Protein AF-A0AAV4YSG9-F1 (afdb_monomer)

Structure (mmCIF, N/CA/C/O backbone):
data_AF-A0AAV4YSG9-F1
#
_entry.id   AF-A0AAV4YSG9-F1
#
loop_
_atom_site.group_PDB
_atom_site.id
_atom_site.type_symbol
_atom_site.label_atom_id
_atom_site.label_alt_id
_atom_site.label_comp_id
_atom_site.label_asym_id
_atom_site.label_entity_id
_atom_site.label_seq_id
_atom_site.pdbx_PDB_ins_code
_atom_site.Cartn_x
_atom_site.Cartn_y
_atom_site.Cartn_z
_atom_site.occupancy
_atom_site.B_iso_or_equiv
_atom_site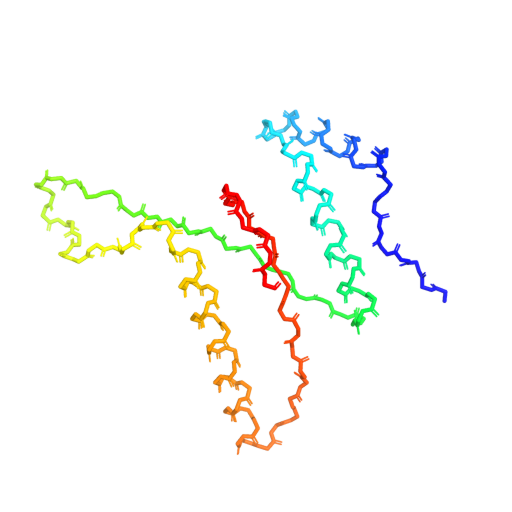.auth_seq_id
_atom_site.auth_comp_id
_atom_site.auth_asym_id
_atom_site.auth_atom_id
_atom_site.pdbx_PDB_model_num
ATOM 1 N N . MET A 1 1 ? -12.008 5.285 24.328 1.00 40.91 1 MET A N 1
ATOM 2 C CA . MET A 1 1 ? -11.578 6.616 23.847 1.00 40.91 1 MET A CA 1
ATOM 3 C C . MET A 1 1 ? -10.580 6.377 22.720 1.00 40.91 1 MET A C 1
ATOM 5 O O . MET A 1 1 ? -9.401 6.209 22.996 1.00 40.91 1 MET A O 1
ATOM 9 N N . ASN A 1 2 ? -11.056 6.214 21.480 1.00 47.19 2 ASN A N 1
ATOM 10 C CA . ASN A 1 2 ? -10.177 5.925 20.341 1.00 47.19 2 ASN A CA 1
ATOM 11 C C . ASN A 1 2 ? -9.456 7.210 19.945 1.00 47.19 2 ASN A C 1
ATOM 13 O O . ASN A 1 2 ? -10.065 8.126 19.395 1.00 47.19 2 ASN A O 1
ATOM 17 N N . LYS A 1 3 ? -8.159 7.288 20.249 1.00 55.28 3 LYS A N 1
ATOM 18 C CA . LYS A 1 3 ? -7.288 8.250 19.582 1.00 55.28 3 LYS A CA 1
ATOM 19 C C . LYS A 1 3 ? -7.210 7.809 18.128 1.00 55.28 3 LYS A C 1
ATOM 21 O O . LYS A 1 3 ? -6.572 6.806 17.827 1.00 55.28 3 LYS A O 1
ATOM 26 N N . ARG A 1 4 ? -7.904 8.533 17.252 1.00 68.25 4 ARG A N 1
ATOM 27 C CA . ARG A 1 4 ? -7.746 8.402 15.806 1.00 68.25 4 ARG A CA 1
ATOM 28 C C . ARG A 1 4 ? -6.277 8.676 15.510 1.00 68.25 4 ARG A C 1
ATOM 30 O O . ARG A 1 4 ? -5.815 9.791 15.748 1.00 68.25 4 ARG A O 1
ATOM 37 N N . PHE A 1 5 ? -5.526 7.659 15.102 1.00 77.50 5 PHE A N 1
ATOM 38 C CA . PHE A 1 5 ? -4.145 7.872 14.700 1.00 77.50 5 PHE A CA 1
ATOM 39 C C . PHE A 1 5 ? -4.172 8.716 13.428 1.00 77.50 5 PHE A C 1
ATOM 41 O O . PHE A 1 5 ? -4.608 8.256 12.378 1.00 77.50 5 PHE A O 1
ATOM 48 N N . ARG A 1 6 ? -3.785 9.983 13.544 1.00 78.31 6 ARG A N 1
ATOM 49 C CA . ARG A 1 6 ? -3.643 10.896 12.416 1.00 78.31 6 ARG A CA 1
ATOM 50 C C . ARG A 1 6 ? -2.625 11.948 12.802 1.00 78.31 6 ARG A C 1
ATOM 52 O O . ARG A 1 6 ? -2.830 12.648 13.790 1.00 78.31 6 ARG A O 1
ATOM 59 N N . MET A 1 7 ? -1.557 12.062 12.021 1.00 84.38 7 MET A N 1
ATOM 60 C CA . MET A 1 7 ? -0.621 13.165 12.195 1.00 84.38 7 MET A CA 1
ATOM 61 C C . MET A 1 7 ? -1.289 14.457 11.727 1.00 84.38 7 MET A C 1
ATOM 63 O O . MET A 1 7 ? -1.924 14.509 10.670 1.00 84.38 7 MET A O 1
ATOM 67 N N . SER A 1 8 ? -1.161 15.507 12.523 1.00 89.31 8 SER A N 1
ATOM 68 C CA . SER A 1 8 ? -1.494 16.863 12.109 1.00 89.31 8 SER A CA 1
ATOM 69 C C . SER A 1 8 ? -0.538 17.338 11.012 1.00 89.31 8 SER A C 1
ATOM 71 O O . SER A 1 8 ? 0.584 16.849 10.883 1.00 89.31 8 SER A O 1
ATOM 73 N N . SER A 1 9 ? -0.945 18.349 10.240 1.00 87.50 9 SER A N 1
ATOM 74 C CA . SER A 1 9 ? -0.076 18.924 9.202 1.00 87.50 9 SER A CA 1
ATOM 75 C C . SER A 1 9 ? 1.245 19.469 9.762 1.00 87.50 9 SER A C 1
ATOM 77 O O . SER A 1 9 ? 2.225 19.533 9.022 1.00 87.50 9 SER A O 1
ATOM 79 N N . VAL A 1 10 ? 1.269 19.885 11.033 1.00 92.31 10 VAL A N 1
ATOM 80 C CA . VAL A 1 10 ? 2.479 20.375 11.706 1.00 92.31 10 VAL A CA 1
ATOM 81 C C . VAL A 1 10 ? 3.403 19.208 12.043 1.00 92.31 10 VAL A C 1
ATOM 83 O O . VAL A 1 10 ? 4.585 19.262 11.731 1.00 92.31 10 VAL A O 1
ATOM 86 N N . GLU A 1 11 ? 2.864 18.122 12.603 1.00 92.44 11 GLU A N 1
ATOM 87 C CA . GLU A 1 11 ? 3.641 16.909 12.896 1.00 92.44 11 GLU A CA 1
ATOM 88 C C . GLU A 1 11 ? 4.214 16.279 11.624 1.00 92.44 11 GLU A C 1
ATOM 90 O O . GLU A 1 11 ? 5.359 15.837 11.628 1.00 92.44 11 GLU A O 1
ATOM 95 N N . VAL A 1 12 ? 3.452 16.280 10.524 1.00 92.44 12 VAL A N 1
ATOM 96 C CA . VAL A 1 12 ? 3.955 15.843 9.214 1.00 92.44 12 VAL A CA 1
ATOM 97 C C . VAL A 1 12 ? 5.104 16.735 8.748 1.00 92.44 12 VAL A C 1
ATOM 99 O O . VAL A 1 12 ? 6.105 16.212 8.273 1.00 92.44 12 VAL A O 1
ATOM 102 N N . GLY A 1 13 ? 4.973 18.060 8.877 1.00 92.75 13 GLY A N 1
ATOM 103 C CA . GLY A 1 13 ? 6.032 19.004 8.508 1.00 92.75 13 GLY A CA 1
ATOM 104 C C . GLY A 1 13 ? 7.320 18.740 9.283 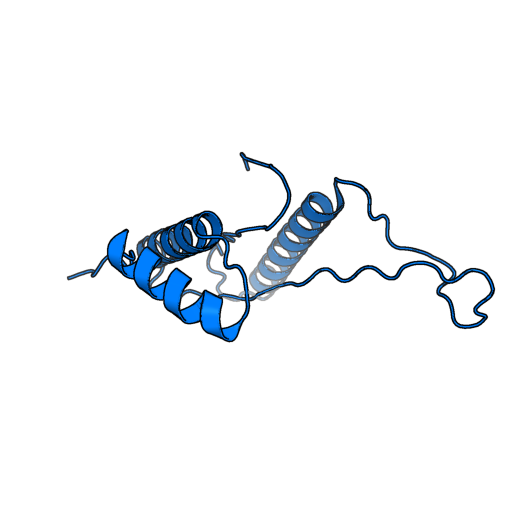1.00 92.75 13 GLY A C 1
ATOM 105 O O . GLY A 1 13 ? 8.349 18.477 8.675 1.00 92.75 13 GLY A O 1
ATOM 106 N N . ASN A 1 14 ? 7.223 18.678 10.613 1.00 94.38 14 ASN A N 1
ATOM 107 C CA . ASN A 1 14 ? 8.367 18.409 11.484 1.00 94.38 14 ASN A CA 1
ATOM 108 C C . ASN A 1 14 ? 9.037 17.065 11.157 1.00 94.38 14 ASN A C 1
ATOM 110 O O . ASN A 1 14 ? 10.260 16.979 11.113 1.00 94.38 14 ASN A O 1
ATOM 114 N N . PHE A 1 15 ? 8.240 16.023 10.897 1.00 92.88 15 PHE A N 1
ATOM 115 C CA . PHE A 1 15 ? 8.757 14.714 10.503 1.00 92.88 15 PHE A CA 1
ATOM 116 C C . PHE A 1 15 ? 9.497 14.770 9.163 1.00 92.88 15 PHE A C 1
ATOM 118 O O . PHE A 1 15 ? 10.574 14.198 9.028 1.00 92.88 15 PHE A O 1
ATOM 125 N N . VAL A 1 16 ? 8.933 15.455 8.164 1.00 93.94 16 VAL A N 1
ATOM 126 C CA . VAL A 1 16 ? 9.567 15.616 6.849 1.00 93.94 16 VAL A CA 1
ATOM 127 C C . VAL A 1 16 ? 10.880 16.381 6.977 1.00 93.94 16 VAL A C 1
ATOM 129 O O . VAL A 1 16 ? 11.867 15.941 6.394 1.00 93.94 16 VAL A O 1
ATOM 132 N N . ASP A 1 17 ? 10.921 17.459 7.758 1.00 94.69 17 ASP A N 1
ATOM 133 C CA . ASP A 1 17 ? 12.132 18.258 7.965 1.00 94.69 17 ASP A CA 1
ATOM 134 C C . ASP A 1 17 ? 13.238 17.432 8.642 1.00 94.69 17 ASP A C 1
ATOM 136 O O . ASP A 1 17 ? 14.368 17.384 8.152 1.00 94.69 17 ASP A O 1
ATOM 140 N N . GLU A 1 18 ? 12.908 16.713 9.722 1.00 95.25 18 GLU A N 1
ATOM 141 C CA . GLU A 1 18 ? 13.858 15.859 10.445 1.00 95.25 18 GLU A CA 1
ATOM 142 C C . GLU A 1 18 ? 14.394 14.726 9.558 1.00 95.25 18 GLU A C 1
ATOM 144 O O . GLU A 1 18 ? 15.603 14.507 9.464 1.00 95.25 18 GLU A O 1
ATOM 149 N N . MET A 1 19 ? 13.504 14.020 8.859 1.00 93.56 19 MET A N 1
ATO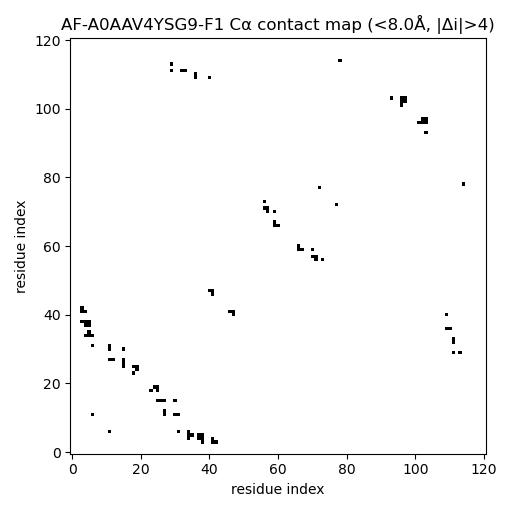M 150 C CA . MET A 1 19 ? 13.889 12.894 8.010 1.00 93.56 19 MET A CA 1
ATOM 151 C C . MET A 1 19 ? 14.636 13.344 6.753 1.00 93.56 19 MET A C 1
ATOM 153 O O . MET A 1 19 ? 15.509 12.613 6.281 1.00 93.56 19 MET A O 1
ATOM 157 N N . SER A 1 20 ? 14.350 14.542 6.234 1.00 94.06 20 SER A N 1
ATOM 158 C CA . SER A 1 20 ? 15.052 15.076 5.061 1.00 94.06 20 SER A CA 1
ATOM 159 C C . SER A 1 20 ? 16.525 15.353 5.342 1.00 94.06 20 SER A C 1
ATOM 161 O O . SER A 1 20 ? 17.363 15.175 4.458 1.00 94.06 20 SER A O 1
ATOM 163 N N . LEU A 1 21 ? 16.863 15.712 6.585 1.00 94.25 21 LEU A N 1
ATOM 164 C CA . LEU A 1 21 ? 18.252 15.878 7.020 1.00 94.25 21 LEU A CA 1
ATOM 165 C C . LEU A 1 21 ? 19.019 14.548 7.078 1.00 94.25 21 LEU A C 1
ATOM 167 O O . LEU A 1 21 ? 20.228 14.534 6.856 1.00 94.25 21 LEU A O 1
ATOM 171 N N . LEU A 1 22 ? 18.337 13.438 7.375 1.00 94.81 22 LEU A N 1
ATOM 172 C CA . LEU A 1 22 ? 18.961 12.123 7.559 1.00 94.81 22 LEU A CA 1
ATOM 173 C C . LEU A 1 22 ? 19.026 11.298 6.269 1.00 94.81 22 LEU A C 1
ATOM 175 O O . LEU A 1 22 ? 20.003 10.586 6.037 1.00 94.81 22 LEU A O 1
ATOM 179 N N . TYR A 1 23 ? 17.978 11.368 5.448 1.00 91.69 23 TYR A N 1
ATOM 180 C CA . TYR A 1 23 ? 17.753 10.442 4.335 1.00 91.69 23 TYR A CA 1
ATOM 181 C C . TYR A 1 23 ? 17.634 11.133 2.968 1.00 91.69 23 TYR A C 1
ATOM 183 O O . TYR A 1 23 ? 17.479 10.448 1.955 1.00 91.69 23 TYR A O 1
ATOM 191 N N . GLY A 1 24 ? 17.742 12.465 2.921 1.00 91.06 24 GLY A N 1
ATOM 192 C CA . GLY A 1 24 ? 17.518 13.263 1.715 1.00 91.06 24 GLY A CA 1
ATOM 193 C C . GLY A 1 24 ? 16.038 13.557 1.471 1.00 91.06 24 GLY A C 1
ATOM 194 O O . GLY A 1 24 ? 15.199 13.254 2.307 1.00 91.06 24 GLY A O 1
ATOM 195 N N . ASP A 1 25 ? 15.719 14.161 0.326 1.00 90.00 25 ASP A N 1
ATOM 196 C CA . ASP A 1 25 ? 14.384 14.695 0.019 1.00 90.00 25 ASP A CA 1
ATOM 197 C C . ASP A 1 25 ? 13.236 13.699 0.296 1.00 90.00 25 ASP A C 1
ATOM 199 O O . ASP A 1 25 ? 13.098 12.659 -0.363 1.00 90.00 25 ASP A O 1
ATOM 203 N N . ILE A 1 26 ? 12.403 14.029 1.288 1.00 90.19 26 ILE A N 1
ATOM 204 C CA . ILE A 1 26 ? 11.236 13.238 1.674 1.00 90.19 26 ILE A CA 1
ATOM 205 C C . ILE A 1 26 ? 9.983 13.826 1.036 1.00 90.19 26 ILE A C 1
ATOM 207 O O . ILE A 1 26 ? 9.588 14.965 1.276 1.00 90.19 26 ILE A O 1
ATOM 211 N N . ASN A 1 27 ? 9.262 12.992 0.287 1.00 89.12 27 ASN A N 1
ATOM 212 C CA . ASN A 1 27 ? 7.997 13.401 -0.301 1.00 89.12 27 ASN A CA 1
ATOM 213 C C . ASN A 1 27 ? 6.903 13.533 0.776 1.00 89.12 27 ASN A C 1
ATOM 215 O O . ASN A 1 27 ? 6.313 12.539 1.208 1.00 89.12 27 ASN A O 1
ATOM 219 N N . LYS A 1 28 ? 6.584 14.776 1.148 1.00 90.06 28 LYS A N 1
ATOM 220 C CA . LYS A 1 28 ? 5.535 15.107 2.121 1.00 90.06 28 LYS A CA 1
ATOM 221 C C . LYS A 1 28 ? 4.178 14.472 1.799 1.00 90.06 28 LYS A C 1
ATOM 223 O O . LYS A 1 28 ? 3.564 13.889 2.688 1.00 90.06 28 LYS A O 1
ATOM 228 N N . SER A 1 29 ? 3.735 14.509 0.539 1.00 88.75 29 SER A N 1
ATOM 229 C CA . SER A 1 29 ? 2.438 13.929 0.140 1.00 88.75 29 SER A CA 1
ATOM 230 C C . SER A 1 29 ? 2.371 12.417 0.389 1.00 88.75 29 SER A C 1
ATOM 232 O O . SER A 1 29 ? 1.314 11.868 0.700 1.00 88.75 29 SER A O 1
ATOM 234 N N . TYR A 1 30 ? 3.517 11.737 0.311 1.00 88.31 30 TYR A N 1
ATOM 235 C CA . TYR A 1 30 ? 3.619 10.311 0.593 1.00 88.31 30 TYR A CA 1
ATOM 236 C C . TYR A 1 30 ? 3.482 10.023 2.091 1.00 88.31 30 TYR A C 1
ATOM 238 O O . TYR A 1 30 ? 2.772 9.095 2.479 1.00 88.31 30 TYR A O 1
ATOM 246 N N . VAL A 1 31 ? 4.104 10.853 2.935 1.00 90.75 31 VAL A N 1
ATOM 247 C CA . VAL A 1 31 ? 3.976 10.773 4.399 1.00 90.75 31 VAL A CA 1
ATOM 248 C C . VAL A 1 31 ? 2.529 11.010 4.829 1.00 90.75 31 VAL A C 1
ATOM 250 O O . VAL A 1 31 ? 1.995 10.236 5.623 1.00 90.75 31 VAL A O 1
ATOM 253 N N . GLU A 1 32 ? 1.867 12.024 4.266 1.00 90.69 32 GLU A N 1
ATOM 254 C CA . GLU A 1 32 ? 0.452 12.312 4.535 1.00 90.69 32 GLU A CA 1
ATOM 255 C C . GLU A 1 32 ? -0.435 11.116 4.180 1.00 90.69 32 GLU A C 1
ATOM 257 O O . GLU A 1 32 ? -1.245 10.677 4.999 1.00 90.69 32 GLU A O 1
ATOM 262 N N . ARG A 1 33 ? -0.227 10.529 2.995 1.00 90.19 33 ARG A N 1
ATOM 263 C CA . ARG A 1 33 ? -1.017 9.390 2.520 1.00 90.19 33 ARG A CA 1
ATOM 264 C C . ARG A 1 33 ? -0.788 8.122 3.342 1.00 90.19 33 ARG A C 1
ATOM 266 O O . ARG A 1 33 ? -1.742 7.395 3.609 1.00 90.19 33 A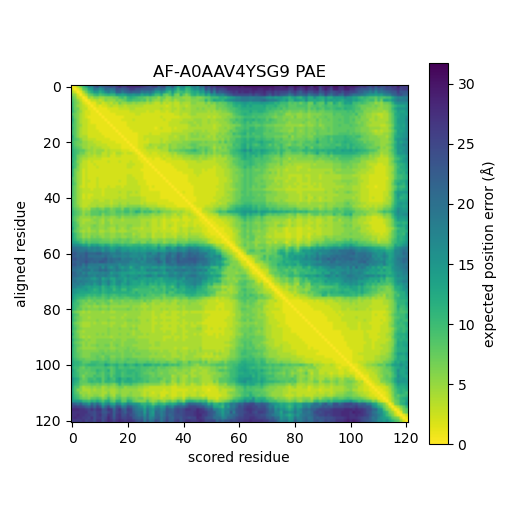RG A O 1
ATOM 273 N N . ILE A 1 34 ? 0.446 7.864 3.781 1.00 90.38 34 ILE A N 1
ATOM 274 C CA . ILE A 1 34 ? 0.739 6.766 4.715 1.00 90.38 34 ILE A CA 1
ATOM 275 C C . ILE A 1 34 ? 0.042 7.008 6.056 1.00 90.38 34 ILE A C 1
ATOM 277 O O . ILE A 1 34 ? -0.607 6.099 6.569 1.00 90.38 34 ILE A O 1
ATOM 281 N N . SER A 1 35 ? 0.152 8.217 6.618 1.00 91.25 35 SER A N 1
ATOM 282 C CA . SER A 1 35 ? -0.472 8.559 7.902 1.00 91.25 35 SER A CA 1
ATOM 283 C C . SER A 1 35 ? -1.987 8.357 7.856 1.00 91.25 35 SER A C 1
ATOM 285 O O . SER A 1 35 ? -2.566 7.744 8.755 1.00 91.25 35 SER A O 1
ATOM 287 N N . GLU A 1 36 ? -2.621 8.797 6.768 1.00 89.88 36 GLU A N 1
ATOM 288 C CA . GLU A 1 36 ? -4.048 8.603 6.540 1.00 89.88 36 GLU A CA 1
ATOM 289 C C . GLU A 1 36 ? -4.422 7.122 6.413 1.00 89.88 36 GLU A C 1
ATOM 291 O O . GLU A 1 36 ? -5.357 6.678 7.080 1.00 89.88 36 GLU A O 1
ATOM 296 N N . LEU A 1 37 ? -3.682 6.331 5.626 1.00 90.94 37 LEU A N 1
ATOM 297 C CA . LEU A 1 37 ? -3.960 4.898 5.499 1.00 90.94 37 LEU A CA 1
ATOM 298 C C . LEU A 1 37 ? -3.806 4.144 6.818 1.00 90.94 37 LEU A C 1
ATOM 300 O O . LEU A 1 37 ? -4.617 3.261 7.100 1.00 90.94 37 LEU A O 1
ATOM 304 N N . ILE A 1 38 ? -2.801 4.476 7.631 1.00 90.31 38 ILE A N 1
ATOM 305 C CA . ILE A 1 38 ? -2.631 3.871 8.958 1.00 90.31 38 ILE A CA 1
ATOM 306 C C . ILE A 1 38 ? -3.831 4.224 9.840 1.00 90.31 38 ILE A C 1
ATOM 308 O O . ILE A 1 38 ? -4.403 3.334 10.467 1.00 90.31 38 ILE A O 1
ATOM 312 N N . GLY A 1 39 ? -4.257 5.491 9.840 1.00 90.00 39 GLY A N 1
ATOM 313 C CA . GLY A 1 39 ? -5.439 5.936 10.575 1.00 90.00 39 GLY A CA 1
ATOM 314 C C . GLY A 1 39 ? -6.710 5.192 10.167 1.00 90.00 39 GLY A C 1
ATOM 315 O O . GLY A 1 39 ? -7.412 4.663 11.023 1.00 90.00 39 GLY A O 1
ATOM 316 N N . GLN A 1 40 ? -6.968 5.074 8.863 1.00 88.94 40 GLN A N 1
ATOM 317 C CA . GLN A 1 40 ? -8.119 4.330 8.344 1.00 88.94 40 GLN A CA 1
ATOM 318 C C . GLN A 1 40 ? -8.043 2.829 8.676 1.00 88.94 40 GLN A C 1
ATOM 320 O O . GLN A 1 40 ? -9.057 2.219 8.999 1.00 88.94 40 GLN A O 1
ATOM 325 N N . SER A 1 41 ? -6.848 2.233 8.636 1.00 89.38 41 SER A N 1
ATOM 326 C CA . SER A 1 41 ? -6.654 0.815 8.974 1.00 89.38 41 SER A CA 1
ATOM 327 C C . SER A 1 41 ? -6.905 0.544 10.462 1.00 89.38 41 SER A C 1
ATOM 329 O O . SER A 1 41 ? -7.492 -0.478 10.812 1.00 89.38 41 SER A O 1
ATOM 331 N N . LEU A 1 42 ? -6.492 1.467 11.336 1.00 89.31 42 LEU A N 1
ATOM 332 C CA . LEU A 1 42 ? -6.724 1.386 12.782 1.00 89.31 42 LEU A CA 1
ATOM 333 C C . LEU A 1 42 ? -8.181 1.673 13.171 1.00 89.31 42 LEU A C 1
ATOM 335 O O . LEU A 1 42 ? -8.648 1.161 14.188 1.00 89.31 42 LEU A O 1
ATOM 339 N N . ASP A 1 43 ? -8.904 2.459 12.367 1.00 88.56 43 ASP A N 1
ATOM 340 C CA . ASP A 1 43 ? -10.352 2.643 12.522 1.00 88.56 43 ASP A CA 1
ATOM 341 C C . ASP A 1 43 ? -11.115 1.324 12.233 1.00 88.56 43 ASP A C 1
ATOM 343 O O . ASP A 1 43 ? -12.165 1.085 12.830 1.00 88.56 43 ASP A O 1
ATOM 347 N N . GLU A 1 44 ? -10.583 0.445 11.369 1.00 86.94 44 GLU A N 1
ATOM 348 C CA . GLU A 1 44 ? -11.189 -0.855 11.017 1.00 86.94 44 GLU A CA 1
ATOM 349 C C . GLU A 1 44 ? -10.767 -2.016 11.929 1.00 86.94 44 GLU A C 1
ATOM 351 O O . GLU A 1 44 ? -11.580 -2.889 12.240 1.00 86.94 44 GLU A O 1
ATOM 356 N N . SER A 1 45 ? -9.497 -2.064 12.341 1.00 84.69 45 SER A N 1
ATOM 357 C CA . SER A 1 45 ? -8.933 -3.171 13.116 1.00 84.69 45 SER A CA 1
ATOM 358 C C . SER A 1 45 ? -8.014 -2.667 14.223 1.00 84.69 45 SER A C 1
ATOM 360 O O . SER A 1 45 ? -7.144 -1.831 14.001 1.00 84.69 45 SER A O 1
ATOM 362 N N . ALA A 1 46 ? -8.135 -3.261 15.415 1.00 82.31 46 ALA A N 1
ATOM 363 C CA . ALA A 1 46 ? -7.252 -2.959 16.544 1.00 82.31 46 ALA A CA 1
ATOM 364 C C . ALA A 1 46 ? -5.782 -3.333 16.277 1.00 82.31 46 ALA A C 1
ATOM 366 O O . ALA A 1 46 ? -4.886 -2.765 16.895 1.00 82.31 46 ALA A O 1
ATOM 367 N N . ASN A 1 47 ? -5.540 -4.281 15.363 1.00 82.38 47 ASN A N 1
ATOM 368 C CA . ASN A 1 47 ? -4.207 -4.728 14.975 1.00 82.38 47 ASN A CA 1
ATOM 369 C C . ASN A 1 47 ? -4.027 -4.569 13.467 1.00 82.38 47 ASN A C 1
ATOM 371 O O . ASN A 1 47 ? -4.824 -5.091 12.683 1.00 82.38 47 ASN A O 1
ATOM 375 N N . ILE A 1 48 ? -2.946 -3.899 13.079 1.00 88.38 48 ILE A N 1
ATOM 376 C CA . ILE A 1 48 ? -2.530 -3.738 11.687 1.00 88.38 48 ILE A CA 1
ATOM 377 C C . ILE A 1 48 ? -1.187 -4.436 11.474 1.00 88.38 48 ILE A C 1
ATOM 379 O O . ILE A 1 48 ? -0.337 -4.456 12.364 1.00 88.38 48 ILE A O 1
ATOM 383 N N . PHE A 1 49 ? -0.991 -5.003 10.286 1.00 89.81 49 PHE A N 1
ATOM 384 C CA . PHE A 1 49 ? 0.293 -5.541 9.849 1.00 89.81 49 PHE A CA 1
ATOM 385 C C . PHE A 1 49 ? 0.764 -4.737 8.641 1.00 89.81 49 PHE A C 1
ATOM 387 O O . PHE A 1 49 ? 0.083 -4.701 7.618 1.00 89.81 49 PHE A O 1
ATOM 394 N N . ALA A 1 50 ? 1.912 -4.075 8.774 1.00 90.75 50 ALA A N 1
ATOM 395 C CA . ALA A 1 50 ? 2.498 -3.259 7.722 1.00 90.75 50 ALA A CA 1
ATOM 396 C C . ALA A 1 50 ? 3.809 -3.887 7.244 1.00 90.75 50 ALA A C 1
ATOM 398 O O . ALA A 1 50 ? 4.647 -4.289 8.050 1.00 90.75 50 ALA A O 1
ATOM 399 N N . PHE A 1 51 ? 3.998 -3.936 5.929 1.00 90.94 51 PHE A N 1
ATOM 400 C CA . PHE A 1 51 ? 5.246 -4.351 5.303 1.00 90.94 51 PHE A CA 1
ATOM 401 C C . PHE A 1 51 ? 5.539 -3.456 4.101 1.00 90.94 51 PHE A C 1
ATOM 403 O O . PHE A 1 51 ? 4.634 -2.920 3.463 1.00 90.94 51 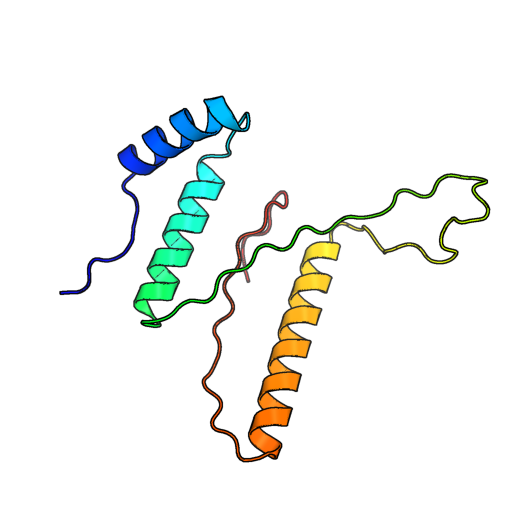PHE A O 1
ATOM 410 N N . ARG A 1 52 ? 6.825 -3.283 3.808 1.00 90.06 52 ARG A N 1
ATOM 411 C CA . ARG A 1 52 ? 7.306 -2.544 2.643 1.00 90.06 52 ARG A CA 1
ATOM 412 C C . ARG A 1 52 ? 7.782 -3.540 1.597 1.00 90.06 52 ARG A C 1
ATOM 414 O O . ARG A 1 52 ? 8.480 -4.494 1.931 1.00 90.06 52 ARG A O 1
ATOM 421 N N . VAL A 1 53 ? 7.436 -3.279 0.342 1.00 88.69 53 VAL A N 1
ATOM 422 C CA . VAL A 1 53 ? 7.946 -4.028 -0.806 1.00 88.69 53 VAL A CA 1
ATOM 423 C C . VAL A 1 53 ? 8.709 -3.074 -1.705 1.00 88.69 53 VAL A C 1
ATOM 425 O O . VAL A 1 53 ? 8.171 -2.053 -2.126 1.00 88.69 53 VAL A O 1
ATOM 428 N N . ASP A 1 54 ? 9.953 -3.429 -2.006 1.00 88.19 54 ASP A N 1
ATOM 429 C CA . ASP A 1 54 ? 10.775 -2.745 -2.997 1.00 88.19 54 ASP A CA 1
ATOM 430 C C . ASP A 1 54 ? 10.911 -3.652 -4.222 1.00 88.19 54 ASP A C 1
ATOM 432 O O . ASP A 1 54 ? 11.578 -4.688 -4.164 1.00 88.19 54 ASP A O 1
ATOM 436 N N . LEU A 1 55 ? 10.277 -3.276 -5.334 1.00 84.00 55 LEU A N 1
ATOM 437 C CA . LEU A 1 55 ? 10.466 -3.976 -6.602 1.00 84.00 55 LEU A CA 1
ATOM 438 C C . LEU A 1 55 ? 11.807 -3.549 -7.201 1.00 84.00 55 LEU A C 1
ATOM 440 O O . LEU A 1 55 ? 11.982 -2.399 -7.598 1.00 84.00 55 LEU A O 1
ATOM 444 N N . ARG A 1 56 ? 12.766 -4.477 -7.234 1.00 82.62 56 ARG A N 1
ATOM 445 C CA . ARG A 1 56 ? 14.069 -4.282 -7.874 1.00 82.62 56 ARG A CA 1
ATOM 446 C C . ARG A 1 56 ? 14.085 -5.059 -9.179 1.00 82.62 56 ARG A C 1
ATOM 448 O O . ARG A 1 56 ? 13.933 -6.279 -9.163 1.00 82.62 56 ARG A O 1
ATOM 455 N N . PHE A 1 57 ? 14.260 -4.347 -10.282 1.00 80.12 57 PHE A N 1
ATOM 456 C CA . PHE A 1 57 ? 14.412 -4.943 -11.602 1.00 80.12 57 PHE A CA 1
ATOM 457 C C . PHE A 1 57 ? 15.885 -4.958 -11.980 1.00 80.12 57 PHE A C 1
ATOM 459 O O . PHE A 1 57 ? 16.621 -4.024 -11.659 1.00 80.12 57 PHE A O 1
ATOM 466 N N . THR A 1 58 ? 16.310 -6.037 -12.624 1.00 74.25 58 THR A N 1
ATOM 467 C CA . THR A 1 58 ? 17.672 -6.149 -13.145 1.00 74.25 58 THR A CA 1
ATOM 468 C C . THR A 1 58 ? 17.704 -5.542 -14.539 1.00 74.25 58 THR A C 1
ATOM 470 O O . THR A 1 58 ? 16.839 -5.853 -15.356 1.00 74.25 58 THR A O 1
ATOM 473 N N . ASP A 1 59 ? 18.699 -4.703 -14.807 1.00 71.38 59 ASP A N 1
ATOM 474 C CA . ASP A 1 59 ? 18.972 -4.217 -16.158 1.00 71.38 59 ASP A CA 1
ATOM 475 C C . ASP A 1 59 ? 19.855 -5.255 -16.880 1.00 71.38 59 ASP A C 1
ATOM 477 O O . ASP A 1 59 ? 20.877 -5.661 -16.314 1.00 71.38 59 ASP A O 1
ATOM 481 N N . PRO A 1 60 ? 19.466 -5.768 -18.062 1.00 67.00 60 PRO A N 1
ATOM 482 C CA . PRO A 1 60 ? 20.299 -6.696 -18.815 1.00 67.00 60 PRO A CA 1
ATOM 483 C C . PRO A 1 60 ? 21.677 -6.101 -19.136 1.00 67.00 60 PRO A C 1
ATOM 485 O O . PRO A 1 60 ? 21.797 -5.208 -19.974 1.00 67.00 60 PRO A O 1
ATOM 488 N N . GLU A 1 61 ? 22.750 -6.657 -18.571 1.00 69.50 61 GLU A N 1
ATOM 489 C CA . GLU A 1 61 ? 24.092 -6.399 -19.098 1.00 69.50 61 GLU A CA 1
ATOM 490 C C . GLU A 1 61 ? 24.329 -7.263 -20.343 1.00 69.50 61 GLU A C 1
ATOM 492 O O . GLU A 1 61 ? 24.393 -8.497 -20.279 1.00 69.50 61 GLU A O 1
ATOM 497 N N . ALA A 1 62 ? 24.447 -6.611 -21.501 1.00 67.19 62 ALA A N 1
ATOM 498 C CA . ALA A 1 62 ? 24.743 -7.284 -22.758 1.00 67.19 62 ALA A CA 1
ATOM 499 C C . ALA A 1 62 ? 26.116 -7.980 -22.689 1.00 67.19 62 ALA A C 1
ATOM 501 O O . ALA A 1 62 ? 27.141 -7.334 -22.487 1.00 67.19 62 ALA A O 1
ATOM 502 N N . GLY A 1 63 ? 26.136 -9.301 -22.893 1.00 70.38 63 GLY A N 1
ATOM 503 C CA . GLY A 1 63 ? 27.368 -10.099 -22.934 1.00 70.38 63 GLY A CA 1
ATOM 504 C C . GLY A 1 63 ? 27.812 -10.704 -21.598 1.00 70.38 63 GLY A C 1
ATOM 505 O O . GLY A 1 63 ? 28.843 -11.373 -21.573 1.00 70.38 63 GLY A O 1
ATOM 506 N N . CYS A 1 64 ? 27.051 -10.529 -20.512 1.00 76.88 64 CYS A N 1
ATOM 507 C CA . CYS A 1 64 ? 27.321 -11.222 -19.253 1.00 76.88 64 CYS A CA 1
ATOM 508 C C . CYS A 1 64 ? 26.799 -12.678 -19.317 1.00 76.88 64 CYS A C 1
ATOM 510 O O . CYS A 1 64 ? 25.591 -12.877 -19.477 1.00 76.88 64 CYS A O 1
ATOM 512 N N . PRO A 1 65 ? 27.667 -13.706 -19.204 1.00 76.94 65 PRO A N 1
ATOM 513 C CA . PRO A 1 65 ? 27.260 -15.113 -19.295 1.00 76.94 65 PRO A CA 1
ATOM 514 C C . PRO A 1 65 ? 26.374 -15.568 -18.124 1.00 76.94 65 PRO A C 1
ATOM 516 O O . PRO A 1 65 ? 25.619 -16.524 -18.282 1.00 76.94 65 PRO A O 1
ATOM 519 N N . ASP A 1 66 ? 26.421 -14.858 -16.993 1.00 77.06 66 ASP A N 1
ATOM 520 C CA . ASP A 1 66 ? 25.586 -15.108 -15.810 1.00 77.06 66 ASP A CA 1
ATOM 521 C C . ASP A 1 66 ? 24.273 -14.298 -15.826 1.00 77.06 66 ASP A C 1
ATOM 523 O O . ASP A 1 66 ? 23.499 -14.325 -14.865 1.00 77.06 66 ASP A O 1
ATOM 527 N N . SER A 1 67 ? 24.003 -13.559 -16.909 1.00 72.69 67 SER A N 1
ATOM 528 C CA . SER A 1 67 ? 22.765 -12.796 -17.060 1.00 72.69 67 SER A CA 1
ATOM 529 C C . SER A 1 67 ? 21.567 -13.739 -17.243 1.00 72.69 67 SER A C 1
ATOM 531 O O . SER A 1 67 ? 21.654 -14.709 -18.006 1.00 72.69 67 SER A O 1
ATOM 533 N N . PRO A 1 68 ? 20.429 -13.493 -16.568 1.00 72.56 68 PRO A N 1
ATOM 534 C CA . PRO A 1 68 ? 19.245 -14.323 -16.734 1.00 72.56 68 PRO A CA 1
ATOM 535 C C . PRO A 1 68 ? 18.750 -14.297 -18.187 1.00 72.56 68 PRO A C 1
ATOM 537 O O . PRO A 1 68 ? 18.655 -13.250 -18.816 1.00 72.56 68 PRO A O 1
ATOM 540 N N . VAL A 1 69 ? 18.371 -15.466 -18.710 1.00 70.12 69 VAL A N 1
ATOM 541 C CA . VAL A 1 69 ? 17.874 -15.617 -20.095 1.00 70.12 69 VAL A CA 1
ATOM 542 C C . VAL A 1 69 ? 16.466 -15.018 -20.270 1.00 70.12 69 VAL A C 1
ATOM 544 O O . VAL A 1 69 ? 16.054 -14.694 -21.382 1.00 70.12 69 VAL A O 1
ATOM 547 N N . CYS A 1 70 ? 15.729 -14.843 -19.168 1.00 69.38 70 CYS A N 1
ATOM 548 C CA . CYS A 1 70 ? 14.383 -14.277 -19.139 1.00 69.38 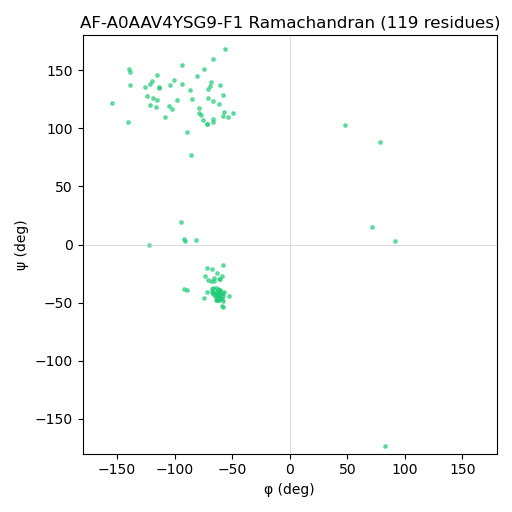70 CYS A CA 1
ATOM 549 C C . CYS A 1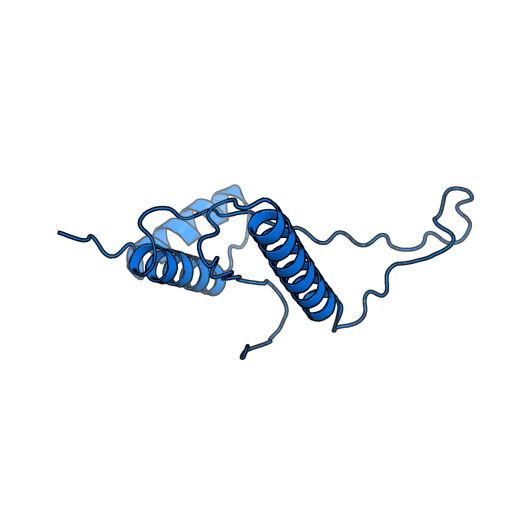 70 ? 14.351 -13.037 -18.238 1.00 69.38 70 CYS A C 1
ATOM 551 O O . CYS A 1 70 ? 14.596 -13.141 -17.034 1.00 69.38 70 CYS A O 1
ATOM 553 N N . PHE A 1 71 ? 13.990 -11.885 -18.803 1.00 73.19 71 PHE A N 1
ATOM 554 C CA . PHE A 1 71 ? 13.874 -10.626 -18.065 1.00 73.19 71 PHE A CA 1
ATOM 555 C C . PHE A 1 71 ? 12.452 -10.373 -17.575 1.00 73.19 71 PHE A C 1
ATOM 557 O O . PHE A 1 71 ? 11.472 -10.863 -18.144 1.00 73.19 71 PHE A O 1
ATOM 564 N N . GLN A 1 72 ? 12.336 -9.598 -16.495 1.00 75.88 72 GLN A N 1
ATOM 565 C CA . GLN A 1 72 ? 11.033 -9.176 -15.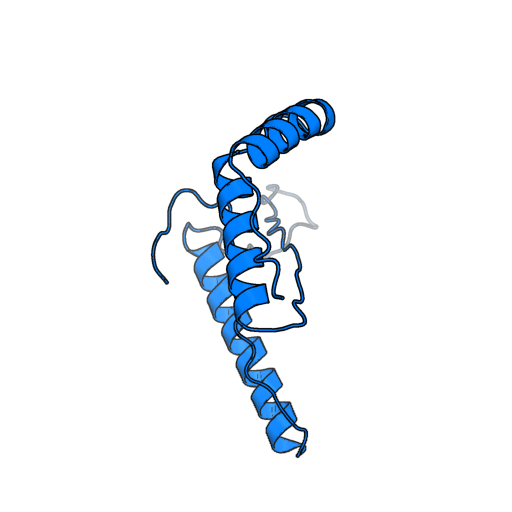998 1.00 75.88 72 GLN A CA 1
ATOM 566 C C . GLN A 1 72 ? 10.395 -8.210 -17.001 1.00 75.88 72 GLN A C 1
ATOM 568 O O . GLN A 1 72 ? 11.065 -7.330 -17.532 1.00 75.88 72 GLN A O 1
ATOM 573 N N . ASN A 1 73 ? 9.086 -8.333 -17.230 1.00 79.25 73 ASN A N 1
ATOM 574 C CA . ASN A 1 73 ? 8.356 -7.284 -17.932 1.00 79.25 73 ASN A CA 1
ATOM 575 C C . ASN A 1 73 ? 8.232 -6.066 -16.997 1.00 79.25 73 ASN A C 1
ATOM 577 O O . ASN A 1 73 ? 7.433 -6.086 -16.053 1.00 79.25 73 ASN A O 1
ATOM 581 N N . THR A 1 74 ? 9.042 -5.044 -17.268 1.00 79.50 74 THR A N 1
ATOM 582 C CA . THR A 1 74 ? 9.141 -3.777 -16.528 1.00 79.50 74 THR A CA 1
ATOM 583 C C . THR A 1 74 ? 8.269 -2.666 -17.115 1.00 79.50 74 THR A C 1
ATOM 585 O O . THR A 1 74 ? 8.503 -1.493 -16.830 1.00 79.50 74 THR A O 1
ATOM 588 N N . ASP A 1 75 ? 7.258 -3.012 -17.921 1.00 83.38 75 ASP A N 1
ATOM 589 C CA . ASP A 1 75 ? 6.290 -2.036 -18.424 1.00 83.38 75 ASP A CA 1
ATOM 590 C C . ASP A 1 75 ? 5.584 -1.255 -17.293 1.00 83.38 75 ASP A C 1
ATOM 592 O O . ASP A 1 75 ? 5.608 -1.614 -16.110 1.00 83.38 75 ASP A O 1
ATOM 596 N N . GLU A 1 76 ? 4.883 -0.188 -17.672 1.00 78.31 76 GLU A N 1
ATOM 597 C CA . GLU A 1 76 ? 4.162 0.695 -16.746 1.00 78.31 76 GLU A CA 1
ATOM 598 C C . GLU A 1 76 ? 3.106 -0.034 -15.887 1.00 78.31 76 GLU A C 1
ATOM 600 O O . GLU A 1 76 ? 2.679 0.471 -14.849 1.00 78.31 76 GLU A O 1
ATOM 605 N N . GLN A 1 77 ? 2.691 -1.245 -16.277 1.00 84.94 77 GLN A N 1
ATOM 606 C CA . GLN A 1 77 ? 1.696 -2.049 -15.567 1.00 84.94 77 GLN A CA 1
ATOM 607 C C . GLN A 1 77 ? 2.309 -3.000 -14.532 1.00 84.94 77 GLN A C 1
ATOM 609 O O . GLN A 1 77 ? 1.575 -3.764 -13.893 1.00 84.94 77 GLN A O 1
ATOM 614 N N . VAL A 1 78 ? 3.627 -2.969 -14.321 1.00 86.44 78 VAL A N 1
ATOM 615 C CA . VAL A 1 78 ? 4.310 -3.887 -13.402 1.00 86.44 78 VAL A CA 1
ATOM 616 C C . VAL A 1 78 ? 3.758 -3.824 -11.976 1.00 86.44 78 VAL A C 1
ATOM 618 O O . VAL A 1 78 ? 3.503 -4.867 -11.373 1.00 86.44 78 VAL A O 1
ATOM 621 N N . MET A 1 79 ? 3.455 -2.623 -11.472 1.00 85.50 79 MET A N 1
ATOM 622 C CA . MET A 1 79 ? 2.844 -2.441 -10.150 1.00 85.50 79 MET A CA 1
ATOM 623 C C . MET A 1 79 ? 1.451 -3.073 -10.075 1.00 85.50 79 MET A C 1
ATOM 625 O O . MET A 1 79 ? 1.121 -3.738 -9.095 1.00 85.50 79 MET A O 1
ATOM 629 N N . LYS A 1 80 ? 0.640 -2.916 -11.127 1.00 87.38 80 LYS A N 1
ATOM 630 C CA . LYS A 1 80 ? -0.712 -3.483 -11.194 1.00 87.38 80 LYS A CA 1
ATOM 631 C C . LYS A 1 80 ? -0.673 -5.009 -11.204 1.00 87.38 80 LYS A C 1
ATOM 633 O O . LYS A 1 80 ? -1.424 -5.642 -10.467 1.00 87.38 80 LYS A O 1
ATOM 638 N N . ARG A 1 81 ? 0.226 -5.606 -11.997 1.00 89.69 81 ARG A N 1
ATOM 639 C CA . ARG A 1 81 ? 0.435 -7.064 -12.005 1.00 89.69 81 ARG A CA 1
ATOM 640 C C . ARG A 1 81 ? 0.902 -7.574 -10.647 1.00 89.69 81 ARG A C 1
ATOM 642 O O . ARG A 1 81 ? 0.424 -8.614 -10.202 1.00 89.69 81 ARG A O 1
ATOM 649 N N . PHE A 1 82 ? 1.804 -6.841 -9.995 1.00 89.69 82 PHE A N 1
ATOM 650 C CA . PHE A 1 82 ? 2.272 -7.179 -8.657 1.00 89.69 82 PHE A CA 1
ATOM 651 C C . PHE A 1 82 ? 1.109 -7.241 -7.656 1.00 89.69 82 PHE A C 1
ATOM 653 O O . PHE A 1 82 ? 0.919 -8.282 -7.027 1.00 89.69 82 PHE A O 1
ATOM 660 N N . PHE A 1 83 ? 0.291 -6.186 -7.558 1.00 89.38 83 PHE A N 1
ATOM 661 C CA . PHE A 1 83 ? -0.846 -6.168 -6.630 1.00 89.38 83 PHE A CA 1
ATOM 662 C C . PHE A 1 83 ? -1.911 -7.213 -6.984 1.00 89.38 83 PHE A C 1
ATOM 664 O O . PHE A 1 83 ? -2.339 -7.950 -6.103 1.00 89.38 83 PHE A O 1
ATOM 671 N N . ALA A 1 84 ? -2.248 -7.391 -8.266 1.00 91.44 84 ALA A N 1
ATOM 672 C CA . ALA A 1 84 ? -3.197 -8.425 -8.688 1.00 91.44 84 ALA A CA 1
ATOM 673 C C . ALA A 1 84 ? -2.727 -9.849 -8.325 1.00 91.44 84 ALA A C 1
ATOM 675 O O . ALA A 1 84 ? -3.523 -10.695 -7.903 1.00 91.44 84 ALA A O 1
ATOM 676 N N . SER A 1 85 ? -1.424 -10.124 -8.464 1.00 93.06 85 SER A N 1
ATOM 677 C CA . SER A 1 85 ? -0.829 -11.388 -8.022 1.00 93.06 85 SER A CA 1
ATOM 678 C C . SER A 1 85 ? -0.878 -11.529 -6.500 1.00 93.06 85 SER A C 1
ATOM 680 O O . SER A 1 85 ? -1.195 -12.609 -6.003 1.00 93.06 85 SER A O 1
ATOM 682 N N . LEU A 1 86 ? -0.569 -10.463 -5.758 1.00 92.19 86 LEU A N 1
ATOM 683 C CA . LEU A 1 86 ? -0.603 -10.461 -4.296 1.00 92.19 86 LEU A CA 1
ATOM 684 C C . LEU A 1 86 ? -2.017 -10.747 -3.770 1.00 92.19 86 LEU A C 1
ATOM 686 O O . LEU A 1 86 ? -2.184 -11.644 -2.946 1.00 92.19 86 LEU A O 1
ATOM 690 N N . ASP A 1 87 ? -3.034 -10.071 -4.304 1.00 91.31 87 ASP A N 1
ATOM 691 C CA . ASP A 1 87 ? -4.438 -10.293 -3.940 1.00 91.31 87 ASP A CA 1
ATOM 692 C C . ASP A 1 87 ? -4.871 -11.736 -4.220 1.00 91.31 87 ASP A C 1
ATOM 694 O O . ASP A 1 87 ? -5.501 -12.389 -3.384 1.00 91.31 87 ASP A O 1
ATOM 698 N N . SER A 1 88 ? -4.464 -12.278 -5.373 1.00 94.19 88 SER A N 1
ATOM 699 C CA . SER A 1 88 ? -4.752 -13.667 -5.747 1.00 94.19 88 SER A CA 1
ATOM 700 C C . SER A 1 88 ? -4.113 -14.666 -4.778 1.00 94.19 88 SER A C 1
ATOM 702 O O . SER A 1 88 ? -4.742 -15.656 -4.395 1.00 94.19 88 SER A O 1
ATOM 704 N N . GLN A 1 89 ? -2.875 -14.410 -4.348 1.00 94.31 89 GLN A N 1
ATOM 705 C CA . GLN A 1 89 ? -2.173 -15.251 -3.377 1.00 94.31 89 GLN A CA 1
ATOM 706 C C . GLN A 1 89 ? -2.820 -15.183 -1.988 1.00 94.31 89 GLN A C 1
ATOM 708 O O . GLN A 1 89 ? -2.992 -16.226 -1.354 1.00 94.31 89 GLN A O 1
ATOM 713 N N . LEU A 1 90 ? -3.237 -13.995 -1.536 1.00 92.00 90 LEU A N 1
ATOM 714 C CA . LEU A 1 90 ? -3.959 -13.822 -0.272 1.00 92.00 90 LEU A CA 1
ATOM 715 C C . LEU A 1 90 ? -5.301 -14.566 -0.288 1.00 92.00 90 LEU A C 1
ATOM 717 O O . LEU A 1 90 ? -5.599 -15.323 0.637 1.00 92.00 90 LEU A O 1
ATOM 721 N N . ALA A 1 91 ? -6.073 -14.439 -1.370 1.00 92.50 91 ALA A N 1
ATOM 722 C CA . ALA A 1 91 ? -7.340 -15.147 -1.529 1.00 92.50 91 ALA A CA 1
ATOM 723 C C . ALA A 1 91 ? -7.157 -16.675 -1.545 1.00 92.50 91 ALA A C 1
ATOM 725 O O . ALA A 1 91 ? -7.915 -17.409 -0.903 1.00 92.50 91 ALA A O 1
ATOM 726 N N . ALA A 1 92 ? -6.132 -17.171 -2.246 1.00 95.00 92 ALA A N 1
ATOM 727 C CA . ALA A 1 92 ? -5.799 -18.592 -2.265 1.00 95.00 92 ALA A CA 1
ATOM 728 C C . ALA A 1 92 ? -5.396 -19.100 -0.872 1.00 95.00 92 ALA A C 1
ATOM 730 O O . ALA A 1 92 ? -5.874 -20.152 -0.441 1.00 95.00 92 ALA A O 1
ATOM 731 N N . HIS A 1 93 ? -4.572 -18.341 -0.146 1.00 93.06 93 HIS A N 1
ATOM 732 C CA . HIS A 1 93 ? -4.163 -18.661 1.219 1.00 93.06 93 HIS A CA 1
ATOM 733 C C . HIS A 1 93 ? -5.365 -18.731 2.175 1.00 93.06 93 HIS A C 1
ATOM 735 O O . HIS A 1 93 ? -5.519 -19.706 2.918 1.00 93.06 93 HIS A O 1
ATOM 741 N N . ASP A 1 94 ? -6.267 -17.754 2.114 1.00 93.25 94 ASP A N 1
ATOM 742 C CA . ASP A 1 94 ? -7.493 -17.745 2.912 1.00 93.25 94 ASP A CA 1
ATOM 743 C C . ASP A 1 94 ? -8.397 -18.939 2.586 1.00 93.25 94 ASP A C 1
ATOM 745 O O . ASP A 1 94 ? -8.903 -19.605 3.493 1.00 93.25 94 ASP A O 1
ATOM 749 N N . ASN A 1 95 ? -8.551 -19.279 1.304 1.00 93.81 95 ASN A N 1
ATOM 750 C CA . ASN A 1 95 ? -9.320 -20.449 0.884 1.00 93.81 95 ASN A CA 1
ATOM 751 C C . ASN A 1 95 ? -8.709 -21.760 1.395 1.00 93.81 95 ASN A C 1
ATOM 753 O O . ASN A 1 95 ? -9.435 -22.605 1.919 1.00 93.81 95 ASN A O 1
ATOM 757 N N . GLN A 1 96 ? -7.385 -21.918 1.329 1.00 94.94 96 GLN A N 1
ATOM 758 C CA . GLN A 1 96 ? -6.705 -23.092 1.885 1.00 94.94 96 GLN A CA 1
ATOM 759 C C . GLN A 1 96 ? -6.926 -23.219 3.397 1.00 94.94 96 GLN A C 1
ATOM 761 O O . GLN A 1 96 ? -7.155 -24.320 3.901 1.00 94.94 96 GLN A O 1
ATOM 766 N N . ARG A 1 97 ? -6.899 -22.105 4.136 1.00 94.12 97 ARG A N 1
ATOM 767 C CA . ARG A 1 97 ? -7.169 -22.107 5.582 1.00 94.12 97 ARG A CA 1
ATOM 768 C C . ARG A 1 97 ? -8.619 -22.465 5.894 1.00 94.12 97 ARG A C 1
ATOM 770 O O . ARG A 1 97 ? -8.846 -23.274 6.793 1.00 94.12 97 ARG A O 1
ATOM 777 N N . ARG A 1 98 ? -9.579 -21.945 5.121 1.00 93.56 98 ARG A N 1
ATOM 778 C CA . ARG A 1 98 ? -11.000 -22.324 5.227 1.00 93.56 98 ARG A CA 1
ATOM 779 C C . ARG A 1 98 ? -11.205 -23.818 4.980 1.00 93.56 98 ARG A C 1
ATOM 781 O O . ARG A 1 98 ? -11.884 -24.464 5.769 1.00 93.56 98 ARG A O 1
ATOM 788 N N . MET A 1 99 ? -10.573 -24.383 3.947 1.00 94.75 99 MET A N 1
ATOM 789 C CA . MET A 1 99 ? -10.649 -25.822 3.644 1.00 94.75 99 MET A CA 1
ATOM 790 C C . MET A 1 99 ? -10.104 -26.701 4.778 1.00 94.75 99 MET A C 1
ATOM 792 O O . MET A 1 99 ? -10.584 -27.810 4.981 1.00 94.75 99 MET A O 1
ATOM 796 N N . ARG A 1 100 ? -9.135 -26.201 5.553 1.00 95.94 100 ARG A N 1
ATOM 797 C CA . ARG A 1 100 ? -8.595 -26.879 6.745 1.00 95.94 100 ARG A CA 1
ATOM 798 C C . ARG A 1 100 ? -9.452 -26.688 8.005 1.00 95.94 100 ARG A C 1
ATOM 800 O O . ARG A 1 100 ? -9.036 -27.107 9.079 1.00 95.94 100 ARG A O 1
ATOM 807 N N . GLY A 1 101 ? -10.606 -26.026 7.902 1.00 94.12 101 GLY A N 1
ATOM 808 C CA . GLY A 1 101 ? -11.482 -25.731 9.039 1.00 94.12 101 GLY A CA 1
ATOM 809 C C . GLY A 1 101 ? -10.939 -24.659 9.990 1.00 94.12 101 GLY A C 1
ATOM 810 O O . GLY A 1 101 ? -11.428 -24.527 11.110 1.00 94.12 101 GLY A O 1
ATOM 811 N N . LEU A 1 102 ? -9.924 -23.890 9.576 1.00 94.44 102 LEU A N 1
ATOM 812 C CA . LEU A 1 102 ? -9.375 -22.807 10.388 1.00 94.44 102 LEU A CA 1
ATOM 813 C C . LEU A 1 102 ? -10.258 -21.561 10.280 1.00 94.44 102 LEU A C 1
ATOM 815 O O . LEU A 1 102 ? -10.773 -21.232 9.210 1.00 94.44 102 LEU A O 1
ATOM 819 N N . ARG A 1 103 ? -10.372 -20.811 11.381 1.00 90.00 103 ARG A N 1
ATOM 820 C CA . ARG A 1 103 ? -11.028 -19.501 11.365 1.00 90.00 103 ARG A CA 1
ATOM 821 C C . ARG A 1 103 ? -10.199 -18.524 10.528 1.00 90.00 103 ARG A C 1
ATOM 823 O O . ARG A 1 103 ? -9.026 -18.291 10.821 1.00 90.00 103 ARG A O 1
ATOM 830 N N . VAL A 1 104 ? -10.827 -17.944 9.508 1.00 88.81 104 VAL A N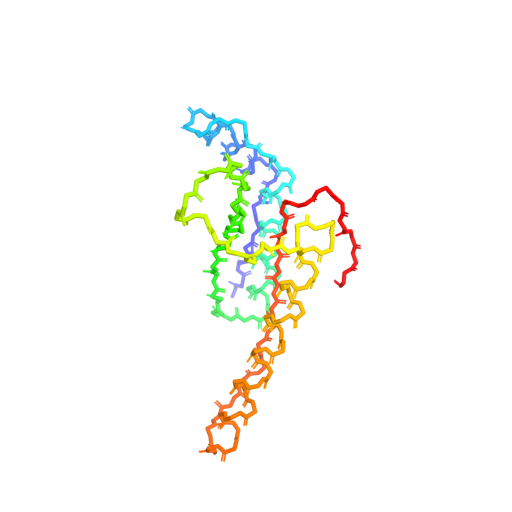 1
ATOM 831 C CA . VAL A 1 104 ? -10.232 -16.924 8.635 1.00 88.81 104 VAL A CA 1
ATOM 832 C C . VAL A 1 104 ? -10.996 -15.622 8.812 1.00 88.81 104 VAL A C 1
ATOM 834 O O . VAL A 1 104 ? -12.214 -15.590 8.648 1.00 88.81 104 VAL A O 1
ATOM 837 N N . HIS A 1 105 ? -10.272 -14.563 9.162 1.00 83.75 105 HIS A N 1
ATOM 838 C CA . HIS A 1 105 ? -10.805 -13.208 9.219 1.00 83.75 105 HIS A CA 1
ATOM 839 C C . HIS A 1 105 ? -10.527 -12.506 7.886 1.00 83.75 105 HIS A C 1
ATOM 841 O O . HIS A 1 105 ? -9.428 -12.679 7.356 1.00 83.75 105 HIS A O 1
ATOM 847 N N . PRO A 1 106 ? -11.492 -11.747 7.336 1.00 80.44 106 PRO A N 1
ATOM 848 C CA . PRO A 1 106 ? -11.258 -10.976 6.122 1.00 80.44 106 PRO A CA 1
ATOM 849 C C . PRO A 1 106 ? -10.099 -10.007 6.354 1.00 80.44 106 PRO A C 1
ATOM 851 O O . PRO A 1 106 ? -10.071 -9.292 7.355 1.00 80.44 106 PRO A O 1
ATOM 854 N N . SER A 1 107 ? -9.132 -10.035 5.442 1.00 80.69 107 SER A N 1
ATOM 855 C CA . SER A 1 107 ? -7.973 -9.151 5.464 1.00 80.69 107 SER A CA 1
ATOM 856 C C . SER A 1 107 ? -8.185 -8.037 4.441 1.00 80.69 107 SER A C 1
ATOM 858 O O . SER A 1 107 ? -8.275 -8.308 3.247 1.00 80.69 107 SER A O 1
ATOM 860 N N . ASN A 1 108 ? -8.269 -6.791 4.908 1.00 84.94 108 ASN A N 1
ATOM 861 C CA . ASN A 1 108 ? -8.385 -5.613 4.049 1.00 84.94 108 ASN A CA 1
ATOM 862 C C . ASN A 1 108 ? -6.976 -5.117 3.710 1.00 84.94 108 ASN A C 1
ATOM 864 O O . ASN A 1 108 ? -6.348 -4.420 4.510 1.00 84.94 108 ASN A O 1
ATOM 868 N N . LEU A 1 109 ? -6.455 -5.508 2.545 1.00 87.75 109 LEU A N 1
ATOM 869 C CA . LEU A 1 109 ? -5.172 -5.000 2.073 1.00 87.75 109 LEU A CA 1
ATOM 870 C C . LEU A 1 109 ? -5.325 -3.527 1.668 1.00 87.75 109 LEU A C 1
ATOM 872 O O . LEU A 1 109 ? -6.169 -3.178 0.849 1.00 87.75 109 LEU A O 1
ATOM 876 N N . ARG A 1 110 ? -4.486 -2.664 2.240 1.00 89.81 110 ARG A N 1
ATOM 877 C CA . ARG A 1 110 ? -4.385 -1.237 1.915 1.00 89.81 110 ARG A CA 1
ATOM 878 C C . ARG A 1 110 ? -2.928 -0.945 1.568 1.00 89.81 110 ARG A C 1
ATOM 880 O O . ARG A 1 110 ? -2.033 -1.413 2.269 1.00 89.81 110 ARG A O 1
ATOM 887 N N . TYR A 1 111 ? -2.675 -0.187 0.505 1.00 89.44 111 TYR A N 1
ATOM 888 C CA . TYR A 1 111 ? -1.314 0.091 0.040 1.00 89.44 111 TYR A CA 1
ATOM 889 C C . TYR A 1 111 ? -1.124 1.550 -0.387 1.00 89.44 111 TYR A C 1
ATOM 891 O O . TYR A 1 111 ? -2.031 2.194 -0.912 1.00 89.44 111 TYR A O 1
ATOM 899 N N . VAL A 1 112 ? 0.096 2.062 -0.199 1.00 87.69 112 VAL A N 1
ATOM 900 C CA . VAL A 1 112 ? 0.598 3.263 -0.881 1.00 87.69 112 VAL A CA 1
ATOM 901 C C . VAL A 1 112 ? 1.721 2.817 -1.805 1.00 87.69 112 VAL A C 1
ATOM 903 O O . VAL A 1 112 ? 2.583 2.039 -1.399 1.00 87.69 112 VAL A O 1
ATOM 906 N N . CYS A 1 113 ? 1.722 3.307 -3.039 1.00 80.06 113 CYS A N 1
ATOM 907 C CA . CYS A 1 113 ? 2.805 3.078 -3.982 1.00 80.06 113 CYS A CA 1
ATOM 908 C C . CYS A 1 113 ? 3.399 4.414 -4.424 1.00 80.06 113 CYS A C 1
ATOM 910 O O . CYS A 1 113 ? 2.670 5.367 -4.704 1.00 80.06 113 CYS A O 1
ATOM 912 N N . ARG A 1 114 ? 4.730 4.469 -4.516 1.00 70.19 114 ARG A N 1
ATOM 913 C CA . ARG A 1 114 ? 5.447 5.518 -5.239 1.00 70.19 114 ARG A CA 1
ATOM 914 C C . ARG A 1 114 ? 5.527 5.109 -6.711 1.00 70.19 114 ARG A C 1
ATOM 916 O O . ARG A 1 114 ? 6.558 4.647 -7.179 1.00 70.19 114 ARG A O 1
ATOM 923 N N . ALA A 1 115 ? 4.424 5.268 -7.422 1.00 60.06 115 ALA A N 1
ATOM 924 C CA . ALA A 1 115 ? 4.403 5.282 -8.876 1.00 60.06 115 ALA A CA 1
ATOM 925 C C . ALA A 1 115 ? 3.860 6.647 -9.288 1.00 60.06 115 ALA A C 1
ATOM 927 O O . ALA A 1 115 ? 2.961 7.171 -8.625 1.00 60.06 115 ALA A O 1
ATOM 928 N N . GLY A 1 116 ? 4.413 7.253 -10.338 1.00 50.81 116 GLY A N 1
ATOM 929 C CA . GLY A 1 116 ? 3.759 8.396 -10.965 1.00 50.81 116 GLY A CA 1
ATOM 930 C C . GLY A 1 116 ? 2.328 7.988 -11.314 1.00 50.81 116 GLY A C 1
ATOM 931 O O . GLY A 1 116 ? 2.139 7.121 -12.155 1.00 50.81 116 GLY A O 1
ATOM 932 N N . SER A 1 117 ? 1.358 8.557 -10.594 1.00 43.81 117 SER A N 1
ATOM 933 C CA . SER A 1 117 ? -0.089 8.488 -10.835 1.00 43.81 117 SER A CA 1
ATOM 934 C C . SER A 1 117 ? -0.702 7.103 -11.098 1.00 43.81 117 SER A C 1
ATOM 936 O O . SER A 1 117 ? -0.734 6.659 -12.234 1.00 43.81 117 SER A O 1
ATOM 938 N N . TYR A 1 118 ? -1.372 6.533 -10.091 1.00 44.28 118 TYR A N 1
ATOM 939 C CA . TYR A 1 118 ? -2.699 5.936 -10.303 1.00 44.28 118 TYR A CA 1
ATOM 940 C C . TYR A 1 118 ? -3.602 6.245 -9.097 1.00 44.28 118 TYR A C 1
ATOM 942 O O . TYR A 1 118 ? -3.397 5.686 -8.014 1.00 44.28 118 TYR A O 1
ATOM 950 N N . PRO A 1 119 ? -4.565 7.174 -9.235 1.00 41.91 119 PRO A N 1
ATOM 951 C CA . PRO A 1 119 ? -5.752 7.168 -8.400 1.00 41.91 119 PRO A CA 1
ATOM 952 C C . PRO A 1 119 ? -6.671 6.028 -8.876 1.00 41.91 119 PRO A C 1
ATOM 954 O O . PRO A 1 119 ? -6.671 5.687 -10.054 1.00 41.91 119 PRO A O 1
ATOM 957 N N . GLU A 1 120 ? -7.452 5.479 -7.949 1.00 41.25 120 GLU A N 1
ATOM 958 C CA . GLU A 1 120 ? -8.530 4.501 -8.177 1.00 41.25 120 GLU A CA 1
ATOM 959 C C . GLU A 1 120 ? -8.102 3.042 -8.413 1.00 41.25 120 GLU A C 1
ATOM 961 O O . GLU A 1 120 ? -7.960 2.559 -9.536 1.00 41.25 120 GLU A O 1
ATOM 966 N N . ILE A 1 121 ? -7.983 2.319 -7.294 1.00 37.56 121 ILE A N 1
ATOM 967 C CA . ILE A 1 121 ? -8.747 1.083 -7.062 1.00 37.56 121 ILE A CA 1
ATOM 968 C C . ILE A 1 121 ? -9.457 1.257 -5.718 1.00 37.56 121 ILE A C 1
ATOM 970 O O . ILE A 1 121 ? -8.796 1.798 -4.798 1.00 37.56 121 ILE A O 1
#

Mean predicted aligned error: 8.08 Å

Sequence (121 aa):
MNKRFRMSSVEVGNFVDEMSLLYGDINKSYVERISELIGQSLDESANIFAFRVDLRFTDPEAGCPDSPVCFQNTDEQVMKRFFASLDSQLAAHDNQRRMRGLRVHPSNLRYVCRAGSYPEI

Secondary structure (DSSP, 8-state):
--------HHHHHHHHHHHHHHHS---HHHHHHHHHHHHHHHHH-S----------PPP--TT-TTS-SS----STTHHHHHHHHHHHHHHHHHHHHHHTT---PPP-------SS-----

InterPro domains:
  IPR057271 YagK/YfjJ, C-terminal domain [PF11726] (24-112)

Radius of gyration: 19.18 Å; Cα contacts (8 Å, |Δi|>4): 52; chains: 1; bounding box: 39×47×47 Å

pLDDT: mean 83.27, std 13.41, range [37.56, 95.94]

Solvent-accessible surface area (backbone atoms only — not comparable to full-atom values): 8147 Å² total; per-residue (Å²): 135,84,76,75,54,61,73,51,76,63,56,48,48,56,48,37,58,58,46,27,76,76,76,42,93,54,63,57,72,56,53,53,52,51,38,49,50,53,24,56,47,51,76,74,31,97,73,82,87,86,85,87,84,83,91,79,80,84,79,85,60,88,89,48,88,87,51,75,94,72,78,80,77,78,55,94,56,39,67,58,54,49,51,56,51,50,53,52,51,51,53,50,52,49,50,54,39,47,74,70,72,44,93,74,76,91,80,85,88,80,86,87,75,98,58,91,81,79,85,86,132

Organism: Aeromonas caviae (NCBI:txid648)

Foldseek 3Di:
DDPQQADDPVSLVVVQVVVCVVPNHDDSVLSRVVSVQVSVVCVVDVDDDDDDDDDDFDDDDPPDPPGDPDGDPPPLCPVVVVVVVVVVVVVVVQVVCVVVVHDDDDDDDDDDDPDPDDDDD